Protein AF-A0A9E1FFW3-F1 (afdb_monomer)

Foldseek 3Di:
DCAPPDADPQQRAGWDWDADPVHRQFIKTWGPPQDCPPVRDPHTDMDTPVVVVVVVVVVVVVLVVCCVVPVVVNVVVVVVVVVVVVVVVVVVVVVVVVVVVVVVVD

Mean predicted aligned error: 6.94 Å

Radius of gyration: 21.43 Å; Cα contacts (8 Å, |Δi|>4): 89; chains: 1; bounding box: 44×52×45 Å

Structure (mmCIF, N/CA/C/O backbone):
data_AF-A0A9E1FFW3-F1
#
_entry.id   AF-A0A9E1FFW3-F1
#
loop_
_atom_site.group_PDB
_atom_site.id
_atom_site.type_symbol
_atom_site.label_atom_id
_atom_site.label_alt_id
_atom_site.label_comp_id
_atom_site.label_asym_id
_atom_site.label_entity_id
_atom_site.label_seq_id
_atom_site.pdbx_PDB_ins_code
_atom_site.Cartn_x
_atom_site.Cartn_y
_atom_site.Cartn_z
_atom_site.occupancy
_atom_site.B_iso_or_equiv
_atom_site.auth_seq_id
_atom_site.auth_comp_id
_atom_site.auth_asym_id
_atom_site.auth_atom_id
_atom_site.pdbx_PDB_model_num
ATOM 1 N N . MET A 1 1 ? -4.076 -4.292 -11.738 1.00 77.06 1 MET A N 1
ATOM 2 C CA . MET A 1 1 ? -4.220 -4.606 -10.299 1.00 77.06 1 MET A CA 1
ATOM 3 C C . MET A 1 1 ? -4.002 -3.385 -9.400 1.00 77.06 1 MET A C 1
ATOM 5 O O . MET A 1 1 ? -4.937 -3.015 -8.719 1.00 77.06 1 MET A O 1
ATOM 9 N N . PHE A 1 2 ? -2.838 -2.717 -9.410 1.00 88.38 2 PHE A N 1
ATOM 10 C CA . PHE A 1 2 ? -2.514 -1.664 -8.414 1.00 88.38 2 PHE A CA 1
ATOM 11 C C . PHE A 1 2 ? -2.809 -0.205 -8.825 1.00 88.38 2 PHE A C 1
ATOM 13 O O . PHE A 1 2 ? -2.357 0.730 -8.163 1.00 88.38 2 PHE A O 1
ATOM 20 N N . ALA A 1 3 ? -3.533 0.024 -9.924 1.00 83.06 3 ALA A N 1
ATOM 21 C CA . ALA A 1 3 ? -3.849 1.382 -10.370 1.00 83.06 3 ALA A CA 1
ATOM 22 C C . ALA A 1 3 ? -4.768 2.089 -9.358 1.00 83.06 3 ALA A C 1
ATOM 24 O O . ALA A 1 3 ? -5.724 1.493 -8.877 1.00 83.06 3 ALA A O 1
ATOM 25 N N . GLY A 1 4 ? -4.459 3.347 -9.027 1.00 87.06 4 GLY A N 1
ATOM 26 C CA . GLY A 1 4 ? -5.218 4.150 -8.057 1.00 87.06 4 GLY A CA 1
ATOM 27 C C . GLY A 1 4 ? -4.790 3.994 -6.592 1.00 87.06 4 GLY A C 1
ATOM 28 O O . GLY A 1 4 ? -5.103 4.865 -5.787 1.00 87.06 4 GLY A O 1
ATOM 29 N N . TYR A 1 5 ? -4.014 2.961 -6.249 1.00 92.19 5 TYR A N 1
ATOM 30 C CA . TYR A 1 5 ? -3.565 2.714 -4.869 1.00 92.19 5 TYR A CA 1
ATOM 31 C C . TYR A 1 5 ? -2.160 3.241 -4.557 1.00 92.19 5 TYR A C 1
ATOM 33 O O . TYR A 1 5 ? -1.792 3.368 -3.393 1.00 92.19 5 TYR A O 1
ATOM 41 N N . LEU A 1 6 ? -1.358 3.520 -5.585 1.00 94.25 6 LEU A N 1
ATOM 42 C CA . LEU A 1 6 ? 0.049 3.879 -5.427 1.00 94.25 6 LEU A CA 1
ATOM 43 C C . LEU A 1 6 ? 0.253 5.393 -5.510 1.00 94.25 6 LEU A C 1
ATOM 45 O O . LEU A 1 6 ? -0.142 6.031 -6.492 1.00 94.25 6 LEU A O 1
ATOM 49 N N . TYR A 1 7 ? 0.949 5.931 -4.511 1.00 93.56 7 TYR A N 1
ATOM 50 C CA . TYR A 1 7 ? 1.277 7.348 -4.374 1.00 93.56 7 TYR A CA 1
ATOM 51 C C . TYR A 1 7 ? 2.784 7.537 -4.224 1.00 93.56 7 TYR A C 1
ATOM 53 O O . TYR A 1 7 ? 3.489 6.683 -3.688 1.00 93.56 7 TYR A O 1
ATOM 61 N N . CYS A 1 8 ? 3.288 8.654 -4.736 1.00 92.25 8 CYS A N 1
ATOM 62 C CA . CYS A 1 8 ? 4.683 9.029 -4.587 1.00 92.25 8 CYS A CA 1
ATOM 63 C C . CYS A 1 8 ? 4.917 9.534 -3.162 1.00 92.25 8 CYS A C 1
ATOM 65 O O . CYS A 1 8 ? 4.226 10.453 -2.731 1.00 92.25 8 CYS A O 1
ATOM 67 N N . SER A 1 9 ? 5.914 8.981 -2.468 1.00 91.81 9 SER A N 1
ATOM 68 C CA . SER A 1 9 ? 6.317 9.420 -1.124 1.00 91.81 9 SER A CA 1
ATOM 69 C C . SER A 1 9 ? 6.700 10.896 -1.067 1.00 91.81 9 SER A C 1
ATOM 71 O O . SER A 1 9 ? 6.450 11.554 -0.066 1.00 91.81 9 SER A O 1
ATOM 73 N N . ASP A 1 10 ? 7.286 11.408 -2.149 1.00 90.12 10 ASP A N 1
ATOM 74 C CA . ASP A 1 10 ? 7.928 12.721 -2.139 1.00 90.12 10 ASP A CA 1
ATOM 75 C C . ASP A 1 10 ? 6.948 13.848 -2.480 1.00 90.12 10 ASP A C 1
ATOM 77 O O . ASP A 1 10 ? 6.980 14.904 -1.861 1.00 90.12 10 ASP A O 1
ATOM 81 N N . CYS A 1 11 ? 6.062 13.639 -3.462 1.00 89.88 11 CYS A N 1
ATOM 82 C CA . CYS A 1 11 ? 5.131 14.680 -3.922 1.00 89.88 11 CYS A CA 1
ATOM 83 C C . CYS A 1 11 ? 3.648 14.351 -3.720 1.00 89.88 11 CYS A C 1
ATOM 85 O O . CYS A 1 11 ? 2.797 15.124 -4.155 1.00 89.88 11 CYS A O 1
ATOM 87 N N . GLY A 1 12 ? 3.314 13.183 -3.164 1.00 90.50 12 GLY A N 1
ATOM 88 C CA . GLY A 1 12 ? 1.929 12.755 -2.938 1.00 90.50 12 GLY A CA 1
ATOM 89 C C . GLY A 1 12 ? 1.114 12.471 -4.206 1.00 90.50 12 GLY A C 1
ATOM 90 O O . GLY A 1 12 ? -0.035 12.053 -4.114 1.00 90.50 12 GLY A O 1
ATOM 91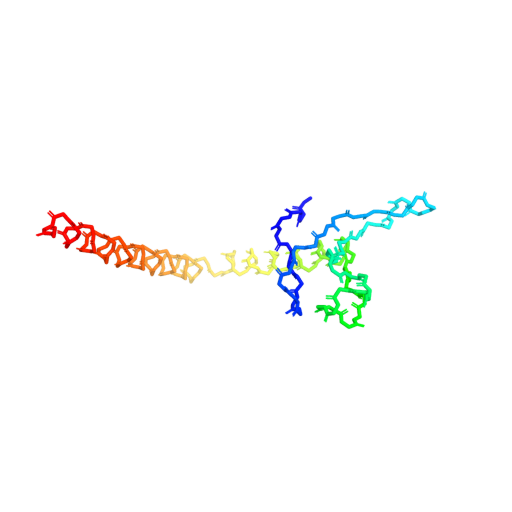 N N . ALA A 1 13 ? 1.672 12.665 -5.405 1.00 90.12 13 ALA A N 1
ATOM 92 C CA . ALA A 1 13 ? 0.961 12.406 -6.652 1.00 90.12 13 ALA A CA 1
ATOM 93 C C . ALA A 1 13 ? 0.789 10.902 -6.912 1.00 90.12 13 ALA A C 1
ATOM 95 O O . ALA A 1 13 ? 1.657 10.092 -6.576 1.00 90.12 13 ALA A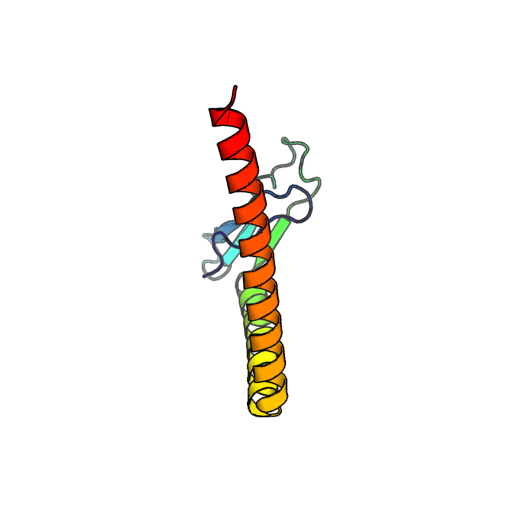 O 1
ATOM 96 N N . HIS A 1 14 ? -0.292 10.538 -7.602 1.00 91.69 14 HIS A N 1
ATOM 97 C CA . HIS A 1 14 ? -0.513 9.168 -8.058 1.00 91.69 14 HIS A CA 1
ATOM 98 C C . HIS A 1 14 ? 0.592 8.679 -9.004 1.00 91.69 14 HIS A C 1
ATOM 100 O O . HIS A 1 14 ? 1.141 9.431 -9.825 1.00 91.69 14 HIS A O 1
ATOM 106 N N . LEU A 1 15 ? 0.870 7.379 -8.927 1.00 93.06 15 LEU A N 1
ATOM 107 C CA . LEU A 1 15 ? 1.672 6.681 -9.920 1.00 93.06 15 LEU A CA 1
ATOM 108 C C . LEU A 1 15 ? 0.774 6.135 -11.036 1.00 93.06 15 LEU A C 1
ATOM 110 O O . LEU A 1 15 ? -0.261 5.522 -10.788 1.00 93.06 15 LEU A O 1
ATOM 114 N N . ASN A 1 16 ? 1.228 6.300 -12.276 1.00 92.12 16 ASN A N 1
ATOM 115 C CA . ASN A 1 16 ? 0.552 5.804 -13.469 1.00 92.12 16 ASN A CA 1
ATOM 116 C C . ASN A 1 16 ? 1.220 4.527 -13.975 1.00 92.12 16 ASN A C 1
ATOM 118 O O . ASN A 1 16 ? 2.450 4.440 -13.995 1.00 92.12 16 ASN A O 1
ATOM 122 N N . TYR A 1 17 ? 0.408 3.571 -14.419 1.00 93.62 17 TYR A N 1
ATOM 123 C CA . TYR A 1 17 ? 0.876 2.342 -15.051 1.00 93.62 17 TYR A CA 1
ATOM 124 C C . TYR A 1 17 ? 1.508 2.628 -16.417 1.00 93.62 17 TYR A C 1
ATOM 126 O O . TYR A 1 17 ? 1.008 3.454 -17.186 1.00 93.62 17 TYR A O 1
ATOM 134 N N . LYS A 1 18 ? 2.617 1.950 -16.706 1.00 91.75 18 LYS A N 1
ATOM 135 C CA . LYS A 1 18 ? 3.361 2.011 -17.961 1.00 91.75 18 LYS A CA 1
ATOM 136 C C . LYS A 1 18 ? 3.950 0.640 -18.282 1.00 91.75 18 LYS A C 1
ATOM 138 O O . LYS A 1 18 ? 4.175 -0.179 -17.392 1.00 91.75 18 LYS A O 1
ATOM 143 N N . TYR A 1 19 ? 4.231 0.435 -19.557 1.00 92.88 19 TYR A N 1
ATOM 144 C CA . TYR A 1 19 ? 5.025 -0.673 -20.067 1.00 92.88 19 TYR A CA 1
ATOM 145 C C . TYR A 1 19 ? 5.993 -0.132 -21.120 1.00 92.88 19 TYR A C 1
ATOM 147 O O . TYR A 1 19 ? 5.812 0.995 -21.599 1.00 92.88 19 TYR A O 1
ATOM 155 N N . THR A 1 20 ? 7.035 -0.890 -21.442 1.00 90.31 20 THR A N 1
ATOM 156 C CA . THR A 1 20 ? 7.981 -0.511 -22.497 1.00 90.31 20 THR A CA 1
ATOM 157 C C . THR A 1 20 ? 7.656 -1.282 -23.776 1.00 90.31 20 THR A C 1
ATOM 159 O O . THR A 1 20 ? 7.331 -2.462 -23.723 1.00 90.31 20 THR A O 1
ATOM 162 N N . HIS A 1 21 ? 7.666 -0.614 -24.932 1.00 88.75 21 HIS A N 1
ATOM 163 C CA . HIS A 1 21 ? 7.251 -1.234 -26.200 1.00 88.75 21 HIS A CA 1
ATOM 164 C C . HIS A 1 21 ? 8.234 -2.299 -26.709 1.00 88.75 21 HIS A C 1
ATOM 166 O O . HIS A 1 21 ? 7.818 -3.258 -27.347 1.00 88.75 21 HIS A O 1
ATOM 172 N N . ASP A 1 22 ? 9.523 -2.117 -26.431 1.00 91.94 22 ASP A N 1
ATOM 173 C CA . ASP A 1 22 ? 10.631 -3.018 -26.768 1.00 91.94 22 ASP A CA 1
ATOM 174 C C . ASP A 1 22 ? 10.722 -4.235 -25.834 1.00 91.94 22 ASP A C 1
ATOM 176 O O . ASP A 1 22 ? 11.191 -5.293 -26.240 1.00 91.94 22 ASP A O 1
ATOM 180 N N . ASN A 1 23 ? 10.242 -4.097 -24.598 1.00 90.81 23 ASN A N 1
ATOM 181 C CA . ASN A 1 23 ? 10.107 -5.180 -23.634 1.00 90.81 23 ASN A CA 1
ATOM 182 C C . ASN A 1 23 ? 8.708 -5.142 -22.995 1.00 90.81 23 ASN A C 1
ATOM 184 O O . ASN A 1 23 ? 8.545 -4.543 -21.923 1.00 90.81 23 ASN A O 1
ATOM 188 N N . PRO A 1 24 ? 7.704 -5.766 -23.641 1.00 86.62 24 PRO A N 1
ATOM 189 C CA . PRO A 1 24 ? 6.323 -5.758 -23.171 1.00 86.62 24 PRO A CA 1
ATOM 190 C C . PRO A 1 24 ? 6.147 -6.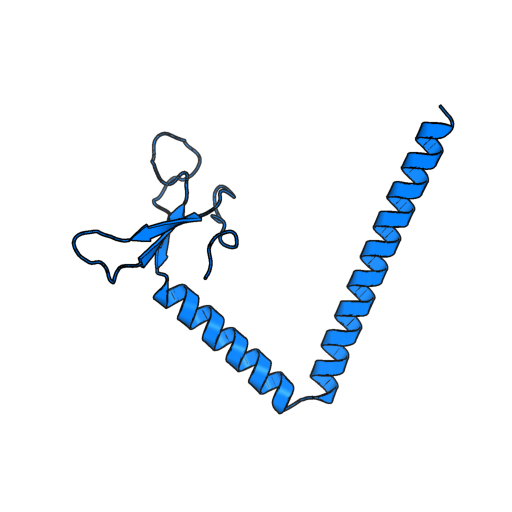303 -21.752 1.00 86.62 24 PRO A C 1
ATOM 192 O O . PRO A 1 24 ? 5.280 -5.806 -21.042 1.00 86.62 24 PRO A O 1
ATOM 195 N N . ASP A 1 25 ? 7.003 -7.231 -21.309 1.00 89.31 25 ASP A N 1
ATOM 196 C CA . ASP A 1 25 ? 6.960 -7.811 -19.959 1.00 89.31 25 ASP A CA 1
ATOM 197 C C . ASP A 1 25 ? 7.426 -6.826 -18.872 1.00 89.31 25 ASP A C 1
ATOM 199 O O . ASP A 1 25 ? 7.189 -7.015 -17.671 1.00 89.31 25 ASP A O 1
ATOM 203 N N . ASN A 1 26 ? 8.090 -5.734 -19.264 1.00 93.00 26 ASN A N 1
ATOM 204 C CA . ASN A 1 26 ? 8.509 -4.695 -18.338 1.00 93.00 26 ASN A CA 1
ATOM 205 C C . ASN A 1 26 ? 7.348 -3.756 -17.998 1.00 93.00 26 ASN A C 1
ATOM 207 O O . ASN A 1 26 ? 7.206 -2.660 -18.546 1.00 93.00 26 ASN A O 1
ATOM 211 N N . HIS A 1 27 ? 6.541 -4.178 -17.031 1.00 94.81 27 HIS A N 1
ATOM 212 C CA . HIS A 1 27 ? 5.451 -3.388 -16.478 1.00 94.81 27 HIS A CA 1
ATOM 213 C C . HIS A 1 27 ? 5.870 -2.655 -15.201 1.00 94.81 27 HIS A C 1
ATOM 215 O O . HIS A 1 27 ? 6.417 -3.249 -14.266 1.00 94.81 27 HIS A O 1
ATOM 221 N N . TYR A 1 28 ? 5.555 -1.364 -15.110 1.00 94.75 28 TYR A N 1
ATOM 222 C CA . TYR A 1 28 ? 5.914 -0.541 -13.957 1.00 94.75 28 TYR A CA 1
ATOM 223 C C . TYR A 1 28 ? 4.934 0.610 -13.716 1.00 94.75 28 TYR A C 1
ATOM 225 O O . TYR A 1 28 ? 4.258 1.110 -14.612 1.00 94.75 28 TYR A O 1
ATOM 233 N N . PHE A 1 29 ? 4.876 1.062 -12.472 1.00 95.19 29 PHE A N 1
ATOM 234 C CA . PHE A 1 29 ? 4.173 2.262 -12.049 1.00 95.19 29 PHE A CA 1
ATOM 235 C C . PHE A 1 29 ? 5.158 3.409 -11.913 1.00 95.19 29 PHE A C 1
ATOM 237 O O . PHE A 1 29 ? 6.275 3.220 -11.442 1.00 95.19 29 PHE A O 1
ATOM 244 N N . SER A 1 30 ? 4.769 4.612 -12.322 1.00 92.81 30 SER A N 1
ATOM 245 C CA . SER A 1 30 ? 5.684 5.746 -12.334 1.00 92.81 30 SER A CA 1
ATOM 246 C C . SER A 1 30 ? 5.002 7.053 -11.969 1.00 92.81 30 SER A C 1
ATOM 248 O O . SER A 1 30 ? 3.895 7.331 -12.432 1.00 92.81 30 SER A O 1
ATOM 250 N N . CYS A 1 31 ? 5.676 7.854 -11.142 1.00 92.19 31 CYS A N 1
ATOM 251 C CA . CYS A 1 31 ? 5.127 9.097 -10.613 1.00 92.19 31 CYS A CA 1
ATOM 252 C C . CYS A 1 31 ? 4.750 10.057 -11.748 1.00 92.19 31 CYS A C 1
ATOM 254 O O . CYS A 1 31 ? 5.514 10.248 -12.699 1.00 92.19 31 CYS A O 1
ATOM 256 N N . ARG A 1 32 ? 3.580 10.697 -11.646 1.00 85.38 32 ARG A N 1
ATOM 257 C CA . ARG A 1 32 ? 3.140 11.706 -12.622 1.00 85.38 32 ARG A CA 1
ATOM 258 C C . ARG A 1 32 ? 4.139 12.860 -12.764 1.00 85.38 32 ARG A C 1
ATOM 260 O O . ARG A 1 32 ? 4.388 13.307 -13.880 1.00 85.38 32 ARG A O 1
ATOM 267 N N . ASN A 1 33 ? 4.754 13.277 -11.659 1.00 83.25 33 ASN A N 1
ATOM 268 C CA . ASN A 1 33 ? 5.689 14.404 -11.595 1.00 83.25 33 ASN A CA 1
ATOM 269 C C . ASN A 1 33 ? 7.155 14.002 -11.818 1.00 83.25 33 ASN A C 1
ATOM 271 O O . ASN A 1 33 ? 8.057 14.775 -11.525 1.00 83.25 33 ASN A O 1
ATOM 275 N N . LYS A 1 34 ? 7.418 12.811 -12.371 1.00 69.94 34 LYS A N 1
ATOM 276 C CA . LYS A 1 34 ? 8.778 12.298 -12.619 1.00 69.94 34 LYS A CA 1
ATOM 277 C C . LYS A 1 34 ? 9.623 13.097 -13.622 1.00 69.94 34 LYS A C 1
ATOM 279 O O . LYS A 1 34 ? 10.754 12.709 -13.892 1.00 69.94 34 LYS A O 1
ATOM 284 N N . ARG A 1 35 ? 9.059 14.124 -14.267 1.00 63.34 35 ARG A N 1
ATOM 285 C CA . ARG A 1 35 ? 9.789 14.987 -15.202 1.00 63.34 35 ARG A CA 1
ATOM 286 C C . ARG A 1 35 ? 10.348 16.172 -14.416 1.00 63.34 35 ARG A C 1
ATOM 288 O O . ARG A 1 35 ? 9.593 16.895 -13.775 1.00 63.34 35 ARG A O 1
ATOM 295 N N . ALA A 1 36 ? 11.664 16.347 -14.497 1.00 55.94 36 ALA A N 1
ATOM 296 C CA . ALA A 1 36 ? 12.473 17.276 -13.706 1.00 55.94 36 ALA A CA 1
ATOM 297 C C . ALA A 1 36 ? 12.075 18.768 -13.796 1.00 55.94 36 ALA A C 1
ATOM 299 O O . ALA A 1 36 ? 12.562 19.565 -13.004 1.00 55.94 36 ALA A O 1
ATOM 300 N N . ASN A 1 37 ? 11.158 19.161 -14.687 1.00 56.12 37 ASN A N 1
ATOM 301 C CA . ASN A 1 37 ? 10.770 20.565 -14.877 1.00 56.12 37 ASN A CA 1
ATOM 302 C C . ASN A 1 37 ? 9.623 21.046 -13.973 1.00 56.12 37 ASN A C 1
ATOM 304 O O . ASN A 1 37 ? 9.230 22.204 -14.066 1.00 56.12 37 ASN A O 1
ATOM 308 N N . ASN A 1 38 ? 9.085 20.189 -13.102 1.00 59.41 38 ASN A N 1
ATOM 309 C CA . ASN A 1 38 ? 7.932 20.528 -12.260 1.00 59.41 38 ASN A CA 1
ATOM 310 C C . ASN A 1 38 ? 8.330 20.875 -10.811 1.00 59.41 38 ASN A C 1
ATOM 312 O O . ASN A 1 38 ? 7.457 21.178 -10.006 1.00 59.41 38 ASN A O 1
ATOM 316 N N . GLY A 1 39 ? 9.611 20.743 -10.440 1.00 64.88 39 GLY A N 1
ATOM 317 C CA . GLY A 1 39 ? 10.144 21.054 -9.102 1.00 64.88 39 GLY A CA 1
ATOM 318 C C . GLY A 1 39 ? 9.721 20.125 -7.949 1.00 64.88 39 GLY A C 1
ATOM 319 O O . GLY A 1 39 ? 10.341 20.161 -6.895 1.00 64.88 39 GLY A O 1
ATOM 320 N N . LEU A 1 40 ? 8.707 19.270 -8.126 1.00 78.81 40 LEU A N 1
ATOM 321 C CA . LEU A 1 40 ? 8.128 18.468 -7.033 1.00 78.81 40 LEU A CA 1
ATOM 322 C C . LEU A 1 40 ? 8.843 17.133 -6.753 1.00 78.81 40 LEU A C 1
ATOM 324 O O . LEU A 1 40 ? 8.761 16.616 -5.644 1.00 78.81 40 LEU A O 1
ATOM 328 N N . CYS A 1 41 ? 9.516 16.538 -7.742 1.00 85.94 41 CYS A N 1
ATOM 329 C CA . CYS A 1 41 ? 10.330 15.331 -7.556 1.00 85.94 41 CYS A CA 1
ATOM 330 C C . CYS A 1 41 ? 11.728 15.562 -8.129 1.00 85.94 41 CYS A C 1
ATOM 332 O O . CYS A 1 41 ? 11.867 15.804 -9.326 1.00 85.94 41 CYS A O 1
ATOM 334 N N . ALA A 1 42 ? 12.758 15.443 -7.287 1.00 81.06 42 ALA A N 1
ATOM 335 C CA . ALA A 1 42 ? 14.152 15.629 -7.696 1.00 81.06 42 ALA A CA 1
ATOM 336 C C . ALA A 1 42 ? 14.708 14.445 -8.511 1.00 81.06 42 ALA A C 1
ATOM 338 O O . ALA A 1 42 ? 15.667 14.600 -9.264 1.00 81.06 42 ALA A O 1
ATOM 339 N N . LYS A 1 43 ? 14.117 13.251 -8.360 1.00 83.88 43 LYS A N 1
ATOM 340 C CA . LYS A 1 43 ? 14.525 12.015 -9.039 1.00 83.88 43 LYS A CA 1
ATOM 341 C C . LYS A 1 43 ? 13.341 11.353 -9.741 1.00 83.88 43 LYS A C 1
ATOM 343 O O . LYS A 1 43 ? 12.173 11.647 -9.488 1.00 83.88 43 LYS A O 1
ATOM 348 N N . THR A 1 44 ? 13.654 10.425 -10.645 1.00 85.69 44 THR A N 1
ATOM 349 C CA . THR A 1 44 ? 12.634 9.591 -11.286 1.00 85.69 44 THR A CA 1
ATOM 350 C C . THR A 1 44 ? 12.131 8.540 -10.303 1.00 85.69 44 THR A C 1
ATOM 352 O O . THR A 1 44 ? 12.887 7.662 -9.898 1.00 85.69 44 THR A O 1
ATOM 355 N N . HIS A 1 45 ? 10.836 8.572 -9.987 1.00 90.31 45 HIS A N 1
ATOM 356 C CA . HIS A 1 45 ? 10.191 7.560 -9.148 1.00 90.31 45 HIS A CA 1
ATOM 357 C C . HIS A 1 45 ? 9.396 6.575 -9.998 1.00 90.31 45 HIS A C 1
ATOM 359 O O . HIS A 1 45 ? 8.478 6.946 -10.746 1.00 90.31 45 HIS A O 1
ATOM 365 N N . HIS A 1 46 ? 9.762 5.305 -9.889 1.00 92.31 46 HIS A N 1
ATOM 366 C CA . HIS A 1 46 ? 9.024 4.203 -10.473 1.00 92.31 46 HIS A CA 1
ATOM 367 C C . HIS A 1 46 ? 9.238 2.928 -9.659 1.00 92.31 46 HIS A C 1
ATOM 369 O O . HIS A 1 46 ? 10.208 2.813 -8.917 1.00 92.31 46 HIS A O 1
ATOM 375 N N . ILE A 1 47 ? 8.317 1.984 -9.808 1.00 93.94 47 ILE A N 1
ATOM 376 C CA . ILE A 1 47 ? 8.372 0.671 -9.174 1.00 93.94 47 ILE A CA 1
ATOM 377 C C . ILE A 1 47 ? 7.770 -0.360 -10.130 1.00 93.94 47 ILE A C 1
ATOM 379 O O . ILE A 1 47 ? 6.749 -0.095 -10.768 1.00 93.94 47 ILE A O 1
ATOM 383 N N . ARG A 1 48 ? 8.416 -1.519 -10.278 1.00 95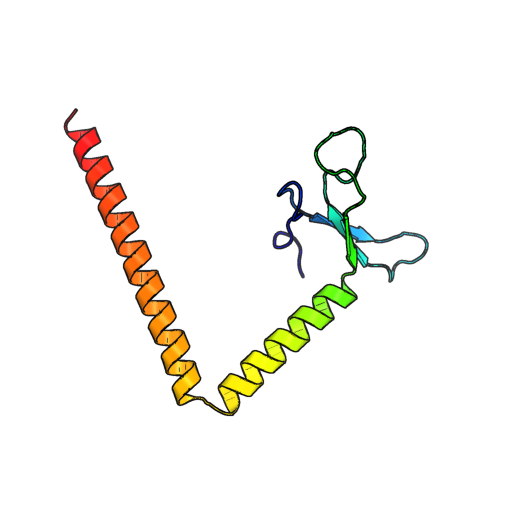.31 48 ARG A N 1
ATOM 384 C CA . ARG A 1 48 ? 7.945 -2.577 -11.181 1.00 95.31 48 ARG A CA 1
ATOM 385 C C . ARG A 1 48 ? 6.752 -3.330 -10.593 1.00 95.31 48 ARG A C 1
ATOM 387 O O . ARG A 1 48 ? 6.594 -3.430 -9.376 1.00 95.31 48 ARG A O 1
ATOM 394 N N . VAL A 1 49 ? 5.894 -3.839 -11.473 1.00 95.69 49 VAL A N 1
ATOM 395 C CA . VAL A 1 49 ? 4.661 -4.539 -11.084 1.00 95.69 49 VAL A CA 1
ATOM 396 C C . VAL A 1 49 ? 4.951 -5.875 -10.413 1.00 95.69 49 VAL A C 1
ATOM 398 O O . VAL A 1 49 ? 4.272 -6.211 -9.446 1.00 95.69 49 VAL A O 1
ATOM 401 N N . ASP A 1 50 ? 5.951 -6.616 -10.879 1.00 95.25 50 ASP A N 1
ATOM 402 C CA . ASP A 1 50 ? 6.362 -7.892 -10.286 1.00 95.25 50 ASP A CA 1
ATOM 403 C C . ASP A 1 50 ? 6.812 -7.720 -8.830 1.00 95.25 50 ASP A C 1
ATOM 405 O O . ASP A 1 50 ? 6.344 -8.446 -7.958 1.00 95.25 50 ASP A O 1
ATOM 409 N N . ILE A 1 51 ? 7.604 -6.684 -8.542 1.00 95.19 51 ILE A N 1
ATOM 410 C CA . ILE A 1 51 ? 8.047 -6.353 -7.182 1.00 95.19 51 ILE A CA 1
ATOM 411 C C . ILE A 1 51 ? 6.860 -6.039 -6.265 1.00 95.19 51 ILE A C 1
ATOM 413 O O . ILE A 1 51 ? 6.789 -6.556 -5.150 1.00 95.19 51 ILE A O 1
ATOM 417 N N . ILE A 1 52 ? 5.902 -5.221 -6.717 1.00 95.62 52 ILE A N 1
ATOM 418 C CA . ILE A 1 52 ? 4.704 -4.911 -5.913 1.00 95.62 52 ILE A CA 1
ATOM 419 C C . ILE A 1 52 ? 3.881 -6.176 -5.681 1.00 95.62 52 ILE A C 1
ATOM 421 O O . ILE A 1 52 ? 3.439 -6.425 -4.561 1.00 95.62 52 ILE A O 1
ATOM 425 N N . THR A 1 53 ? 3.694 -6.981 -6.727 1.00 96.06 53 THR A N 1
ATOM 426 C CA . THR A 1 53 ? 2.930 -8.229 -6.656 1.00 96.06 53 THR A CA 1
ATOM 427 C C . THR A 1 53 ? 3.543 -9.177 -5.637 1.00 96.06 53 THR A C 1
ATOM 429 O O . THR A 1 53 ? 2.831 -9.686 -4.777 1.00 96.06 53 THR A O 1
ATOM 432 N N . ASP A 1 54 ? 4.858 -9.357 -5.673 1.00 96.94 54 ASP A N 1
ATOM 433 C CA . ASP A 1 54 ? 5.601 -10.218 -4.759 1.00 96.94 54 ASP A CA 1
ATOM 434 C C . ASP A 1 54 ? 5.520 -9.724 -3.302 1.00 96.94 54 ASP A C 1
ATOM 436 O O . ASP A 1 54 ? 5.210 -10.491 -2.389 1.00 96.94 54 ASP A O 1
ATOM 440 N N . ILE A 1 55 ? 5.695 -8.419 -3.061 1.00 96.31 55 ILE A N 1
ATOM 441 C CA . ILE A 1 55 ? 5.544 -7.834 -1.718 1.00 96.31 55 ILE A CA 1
ATOM 442 C C . ILE A 1 55 ? 4.125 -8.042 -1.177 1.00 96.31 55 ILE A C 1
ATOM 444 O O . ILE A 1 55 ? 3.967 -8.534 -0.057 1.00 96.31 55 ILE A O 1
ATOM 448 N N . VAL A 1 56 ? 3.103 -7.688 -1.961 1.00 96.19 56 VAL A N 1
ATOM 449 C CA . VAL A 1 56 ? 1.698 -7.802 -1.545 1.00 96.19 56 VAL A CA 1
ATOM 450 C C . VAL A 1 56 ? 1.330 -9.263 -1.308 1.00 96.19 56 VAL A C 1
ATOM 452 O O . VAL A 1 56 ? 0.736 -9.577 -0.280 1.00 96.19 56 VAL A O 1
ATOM 455 N N . THR A 1 57 ? 1.743 -10.164 -2.199 1.00 97.44 57 THR A N 1
ATOM 456 C CA . THR A 1 57 ? 1.483 -11.603 -2.067 1.00 97.44 57 THR A CA 1
ATOM 457 C C . THR A 1 57 ? 2.114 -12.151 -0.796 1.00 97.44 57 THR A C 1
ATOM 459 O O . THR A 1 57 ? 1.420 -12.760 0.009 1.00 97.44 57 THR A O 1
ATOM 462 N N . ARG A 1 58 ? 3.399 -11.870 -0.539 1.00 98.00 58 ARG A N 1
ATOM 463 C CA . ARG A 1 58 ? 4.058 -12.312 0.700 1.00 98.00 58 ARG A CA 1
ATOM 464 C C . ARG A 1 58 ? 3.382 -11.768 1.950 1.00 98.00 58 ARG A C 1
ATOM 466 O O . ARG A 1 58 ? 3.278 -12.486 2.942 1.00 98.00 58 ARG A O 1
ATOM 473 N N . HIS A 1 59 ? 2.952 -10.510 1.928 1.00 97.38 59 HIS A N 1
ATOM 474 C CA . HIS A 1 59 ? 2.271 -9.909 3.069 1.00 97.38 59 HIS A CA 1
ATOM 475 C C . HIS A 1 59 ? 0.916 -10.578 3.327 1.00 97.38 59 HIS A C 1
ATOM 477 O O . HIS A 1 59 ? 0.620 -10.943 4.462 1.00 97.38 59 HIS A O 1
ATOM 483 N N . LEU A 1 60 ? 0.129 -10.811 2.273 1.00 97.12 60 LEU A N 1
ATOM 484 C CA . LEU A 1 60 ? -1.137 -11.537 2.365 1.00 97.12 60 LEU A CA 1
ATOM 485 C C . LEU A 1 60 ? -0.928 -12.966 2.864 1.00 97.12 60 LEU A C 1
ATOM 487 O O . LEU A 1 60 ? -1.615 -13.379 3.791 1.00 97.12 60 LEU A O 1
ATOM 491 N N . SER A 1 61 ? 0.063 -13.692 2.345 1.00 98.00 61 SER A N 1
ATOM 492 C CA . SER A 1 61 ? 0.379 -15.042 2.820 1.00 98.00 61 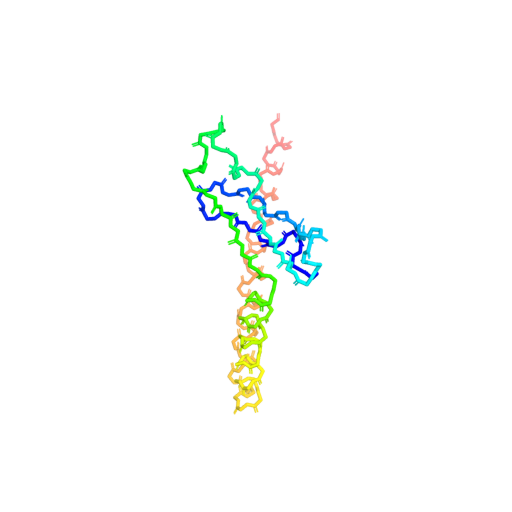SER A CA 1
ATOM 493 C C . SER A 1 61 ? 0.742 -15.067 4.305 1.00 98.00 61 SER A C 1
ATOM 495 O O . SER A 1 61 ? 0.331 -15.980 5.014 1.00 98.00 61 SER A O 1
ATOM 497 N N . LYS A 1 62 ? 1.470 -14.060 4.807 1.00 98.00 62 LYS A N 1
ATOM 498 C CA . LYS A 1 62 ? 1.770 -13.939 6.243 1.00 98.00 62 LYS A CA 1
ATOM 499 C C . LYS A 1 62 ? 0.513 -13.694 7.075 1.00 98.00 62 LYS A C 1
ATOM 501 O O . LYS A 1 62 ? 0.360 -14.338 8.106 1.00 98.00 62 LYS A O 1
ATOM 506 N N . ILE A 1 63 ? -0.379 -12.808 6.623 1.00 97.25 63 ILE A N 1
ATOM 507 C CA . ILE A 1 63 ? -1.662 -12.555 7.300 1.00 97.25 63 ILE A CA 1
ATOM 508 C C . ILE A 1 63 ? -2.507 -13.830 7.334 1.00 97.25 63 ILE A C 1
ATOM 510 O O . ILE A 1 63 ? -3.028 -14.180 8.384 1.00 97.25 63 ILE A O 1
ATOM 514 N N . LEU A 1 64 ? -2.618 -14.537 6.208 1.00 97.81 64 LEU A N 1
ATOM 515 C CA . LEU A 1 64 ? -3.397 -15.771 6.115 1.00 97.81 64 LEU A CA 1
ATOM 516 C C . LEU A 1 64 ? -2.815 -16.879 6.996 1.00 97.81 64 LEU A C 1
ATOM 518 O O . LEU A 1 64 ? -3.561 -17.570 7.676 1.00 97.81 64 LEU A O 1
ATOM 522 N N . CYS A 1 65 ? -1.489 -17.020 7.022 1.00 98.12 65 CYS A N 1
ATOM 523 C CA . CYS A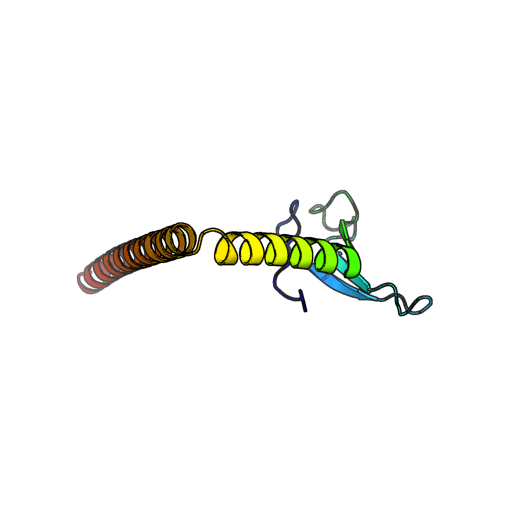 1 65 ? -0.811 -17.964 7.907 1.00 98.12 65 CYS A CA 1
ATOM 524 C C . CYS A 1 65 ? -1.079 -17.636 9.381 1.00 98.12 65 CYS A C 1
ATOM 526 O O . CYS A 1 65 ? -1.418 -18.523 10.157 1.00 98.12 65 CYS A O 1
ATOM 528 N N . PHE A 1 66 ? -0.996 -16.356 9.755 1.00 97.81 66 PHE A N 1
ATOM 529 C CA . PHE A 1 66 ? -1.340 -15.913 11.102 1.00 97.81 66 PHE A CA 1
ATOM 530 C C . PHE A 1 66 ? -2.803 -16.224 11.445 1.00 97.81 66 PHE A C 1
ATOM 532 O O . PHE A 1 66 ? -3.057 -16.826 12.479 1.00 97.81 66 PHE A O 1
ATOM 539 N N . ALA A 1 67 ? -3.744 -15.897 10.557 1.00 97.75 67 ALA A N 1
ATOM 540 C CA . ALA A 1 67 ? -5.163 -16.179 10.761 1.00 97.75 67 ALA A CA 1
ATOM 541 C C . ALA A 1 67 ? -5.458 -17.681 10.906 1.00 97.75 67 ALA A C 1
ATOM 543 O O . ALA A 1 67 ? -6.313 -18.058 11.696 1.00 97.75 67 ALA A O 1
ATOM 544 N N . ALA A 1 68 ? -4.744 -18.534 10.167 1.00 97.44 68 ALA A N 1
ATOM 545 C CA . ALA A 1 68 ? -4.922 -19.983 10.225 1.00 97.44 68 ALA A CA 1
ATOM 546 C C . ALA A 1 68 ? -4.320 -20.622 11.489 1.00 97.44 68 ALA A C 1
ATO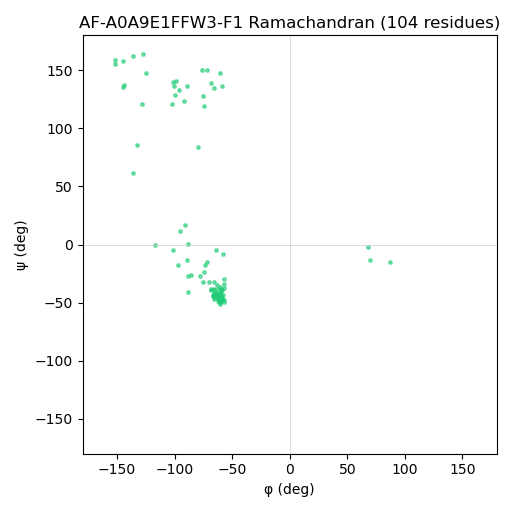M 548 O O . ALA A 1 68 ? -4.826 -21.637 11.956 1.00 97.44 68 ALA A O 1
ATOM 549 N N . LEU A 1 69 ? -3.224 -20.068 12.017 1.00 98.19 69 LEU A N 1
ATOM 550 C CA . LEU A 1 69 ? -2.548 -20.596 13.208 1.00 98.19 69 LEU A CA 1
ATOM 551 C C . LEU A 1 69 ? -3.109 -20.032 14.519 1.00 98.19 69 LEU A C 1
ATOM 553 O O . LEU A 1 69 ? -3.003 -20.690 15.550 1.00 98.19 69 LEU A O 1
ATOM 557 N N . PHE A 1 70 ? -3.672 -18.825 14.477 1.00 97.94 70 PHE A N 1
ATOM 558 C CA . PHE A 1 70 ? -4.100 -18.044 15.639 1.00 97.94 70 PHE A CA 1
ATOM 559 C C . PHE A 1 70 ? -5.479 -17.431 15.373 1.00 97.94 70 PHE A C 1
ATOM 561 O O . PHE A 1 70 ? -5.631 -16.210 15.281 1.00 97.94 70 PHE A O 1
ATOM 568 N N . GLU A 1 71 ? -6.478 -18.289 15.151 1.00 97.31 71 GLU A N 1
ATOM 569 C CA . GLU A 1 71 ? -7.821 -17.865 14.737 1.00 97.31 71 GLU A CA 1
ATOM 570 C C . GLU A 1 71 ? -8.470 -16.934 15.770 1.00 97.31 71 GLU A C 1
ATOM 572 O O . GLU A 1 71 ? -8.919 -15.844 15.413 1.00 97.31 71 GLU A O 1
ATOM 577 N N . ASP A 1 72 ? -8.452 -17.311 17.051 1.00 97.75 72 ASP A N 1
ATOM 578 C CA . ASP A 1 72 ? -9.066 -16.531 18.130 1.00 97.75 72 ASP A CA 1
ATOM 579 C C . ASP A 1 72 ? -8.417 -15.146 18.272 1.00 97.75 72 ASP A C 1
ATOM 581 O O . ASP A 1 72 ? -9.106 -14.123 18.373 1.00 97.75 72 ASP A O 1
ATOM 585 N N . GLU A 1 73 ? -7.082 -15.077 18.234 1.00 97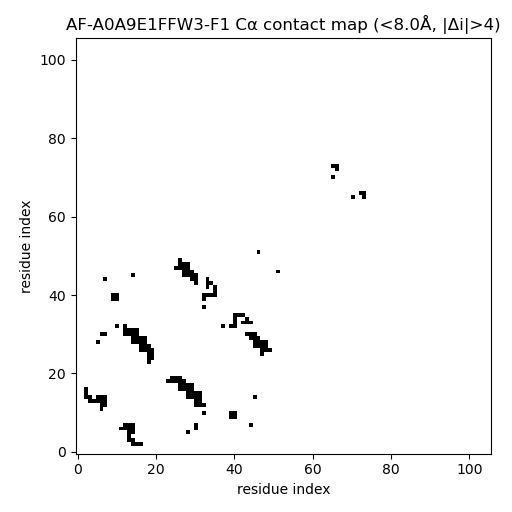.50 73 GLU A N 1
ATOM 586 C CA . GLU A 1 73 ? -6.352 -13.813 18.271 1.00 97.50 73 GLU A CA 1
ATOM 587 C C . GLU A 1 73 ? -6.637 -12.962 17.035 1.00 97.50 73 GLU A C 1
ATOM 589 O O . GLU A 1 73 ? -6.833 -11.748 17.152 1.00 97.50 73 GLU A O 1
ATOM 594 N N . PHE A 1 74 ? -6.681 -13.577 15.853 1.00 97.25 74 PHE A N 1
ATOM 595 C CA . PHE A 1 74 ? -6.994 -12.880 14.615 1.00 97.25 74 PHE A CA 1
ATOM 596 C C . PHE A 1 74 ? -8.405 -12.288 14.648 1.00 97.25 74 PHE A C 1
ATOM 598 O O . PHE A 1 74 ? -8.567 -11.096 14.372 1.00 97.25 74 PHE A O 1
ATOM 605 N N . VAL A 1 75 ? -9.412 -13.072 15.046 1.00 97.25 75 VAL A N 1
ATOM 606 C CA . VAL A 1 75 ? -10.798 -12.606 15.205 1.00 97.25 75 VAL A CA 1
ATOM 607 C C . VAL A 1 75 ? -10.852 -11.444 16.185 1.00 97.25 75 VAL A C 1
ATOM 609 O O . VAL A 1 75 ? -11.431 -10.405 15.863 1.00 97.25 75 VAL A O 1
ATOM 612 N N . LYS A 1 76 ? -10.196 -11.566 17.343 1.00 97.25 76 LYS A N 1
ATOM 613 C CA . LYS A 1 76 ? -10.145 -10.489 18.335 1.00 97.25 76 LYS A CA 1
ATOM 614 C C . LYS A 1 76 ? -9.561 -9.200 17.752 1.00 97.25 76 LYS A C 1
ATOM 616 O O . LYS A 1 76 ? -10.181 -8.148 17.877 1.00 97.25 76 LYS A O 1
ATOM 621 N N . ILE A 1 77 ? -8.416 -9.276 17.070 1.00 96.69 77 ILE A N 1
ATOM 622 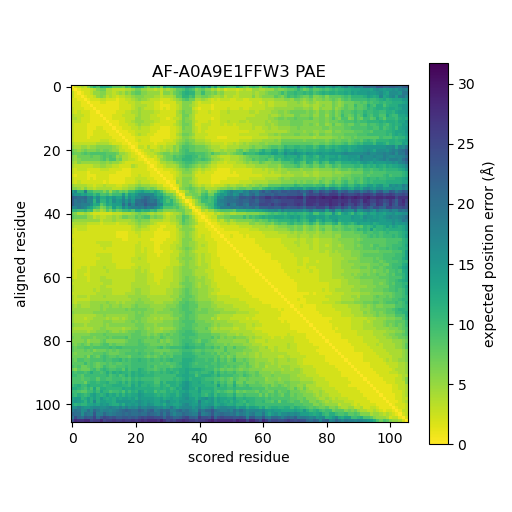C CA . ILE A 1 77 ? -7.771 -8.111 16.439 1.00 96.69 77 ILE A CA 1
ATOM 623 C C . ILE A 1 77 ? -8.706 -7.457 15.413 1.00 96.69 77 ILE A C 1
ATOM 625 O O . ILE A 1 77 ? -8.862 -6.235 15.407 1.00 96.69 77 ILE A O 1
ATOM 629 N N . VAL A 1 78 ? -9.339 -8.258 14.552 1.00 96.19 78 VAL A N 1
ATOM 630 C CA . VAL A 1 78 ? -10.233 -7.760 13.496 1.00 96.19 78 VAL A CA 1
ATOM 631 C C . VAL A 1 78 ? -11.476 -7.095 14.090 1.00 96.19 78 VAL A C 1
ATOM 633 O O . VAL A 1 78 ? -11.880 -6.023 13.632 1.00 96.19 78 VAL A O 1
ATOM 636 N N . VAL A 1 79 ? -12.069 -7.699 15.120 1.00 96.50 79 VAL A N 1
ATOM 637 C CA . VAL A 1 79 ? -13.248 -7.170 15.815 1.00 96.50 79 VAL A CA 1
ATOM 638 C C . VAL A 1 79 ? -12.914 -5.871 16.546 1.00 96.50 79 VAL A C 1
ATOM 640 O O . VAL A 1 79 ? -13.632 -4.881 16.383 1.00 96.50 79 VAL A O 1
ATOM 643 N N . ASP A 1 80 ? -11.807 -5.830 17.286 1.00 97.06 80 ASP A N 1
ATOM 644 C CA . ASP A 1 80 ? -11.362 -4.633 18.004 1.00 97.06 80 ASP A CA 1
ATOM 645 C C . ASP A 1 80 ? -11.122 -3.461 17.038 1.00 97.06 80 ASP A C 1
ATOM 647 O O . ASP A 1 80 ? -11.557 -2.332 17.287 1.00 97.06 80 ASP A O 1
ATOM 651 N N . GLU A 1 81 ? -10.477 -3.720 15.899 1.00 95.69 81 GLU A N 1
ATOM 652 C CA . GLU A 1 81 ? -10.240 -2.711 14.864 1.00 95.69 81 GLU A CA 1
ATOM 653 C C . GLU A 1 81 ? -11.552 -2.231 14.217 1.00 95.69 81 GLU A C 1
ATOM 655 O O . GLU A 1 81 ? -11.740 -1.035 13.963 1.00 95.69 81 GLU A O 1
ATOM 660 N N . HIS A 1 82 ? -12.505 -3.141 14.002 1.00 95.62 82 HIS A N 1
ATOM 661 C CA . HIS A 1 82 ? -13.835 -2.806 13.500 1.00 95.62 82 HIS A CA 1
ATOM 662 C C . HIS A 1 82 ? -14.607 -1.900 14.473 1.00 95.62 82 HIS A C 1
ATOM 664 O O . HIS A 1 82 ? -15.146 -0.869 14.055 1.00 95.62 82 HIS A O 1
ATOM 670 N N . TYR A 1 83 ? -14.601 -2.212 15.773 1.00 96.62 83 TYR A N 1
ATOM 671 C CA . TYR A 1 83 ? -15.222 -1.366 16.797 1.00 96.62 83 TYR A CA 1
ATOM 672 C C . TYR A 1 83 ? -14.590 0.027 16.855 1.00 96.62 83 TYR A C 1
ATOM 674 O O . TYR A 1 83 ? -15.319 1.024 16.863 1.00 96.62 83 TYR A O 1
ATOM 682 N N . LYS A 1 84 ? -13.254 0.130 16.812 1.00 96.75 84 LYS A N 1
ATOM 683 C CA . LYS A 1 84 ? -12.555 1.428 16.762 1.00 96.75 84 LYS A CA 1
ATOM 684 C C . LYS A 1 84 ? -12.982 2.260 15.554 1.00 96.75 84 LYS A C 1
ATOM 686 O O . LYS A 1 84 ? -13.251 3.454 15.692 1.00 96.75 84 LYS A O 1
ATOM 691 N N . ARG A 1 85 ? -13.094 1.646 14.369 1.00 96.38 85 ARG A N 1
ATOM 692 C CA . ARG A 1 85 ? -13.560 2.336 13.153 1.00 96.38 85 ARG A CA 1
ATOM 693 C C . ARG A 1 85 ? -14.990 2.852 13.290 1.00 96.38 85 ARG A C 1
ATOM 695 O O . ARG A 1 85 ? -15.248 3.992 12.904 1.00 96.38 85 ARG A O 1
ATOM 702 N N . ILE A 1 86 ? -15.898 2.053 13.854 1.00 96.50 86 ILE A N 1
ATOM 703 C CA . ILE A 1 86 ? -17.282 2.478 14.109 1.00 96.50 86 ILE A CA 1
ATOM 704 C C . ILE A 1 86 ? -17.309 3.677 15.058 1.00 96.50 86 ILE A C 1
ATOM 706 O O . ILE A 1 86 ? -17.958 4.675 14.752 1.00 96.50 86 ILE A O 1
ATOM 710 N N . GLN A 1 87 ? -16.574 3.619 16.169 1.00 96.50 87 GLN A N 1
ATOM 711 C CA . GLN A 1 87 ? -16.518 4.712 17.144 1.00 96.50 87 GLN A CA 1
ATOM 712 C C . GLN A 1 87 ? -15.976 6.006 16.524 1.00 96.50 87 GLN A C 1
ATOM 714 O O . GLN A 1 87 ? -16.536 7.084 16.734 1.00 96.50 87 GLN A O 1
ATOM 719 N N . LEU A 1 88 ? -14.920 5.910 15.709 1.00 97.06 88 LEU A N 1
ATOM 720 C CA . LEU A 1 88 ? -14.374 7.057 14.980 1.00 97.06 88 LEU A CA 1
ATOM 721 C C . LEU A 1 88 ? -15.393 7.650 14.003 1.00 97.06 88 LEU A C 1
ATOM 723 O O . LEU A 1 88 ? -15.518 8.873 13.921 1.00 97.06 88 LEU A O 1
ATOM 727 N N . GLN A 1 89 ? -16.137 6.810 13.281 1.00 96.69 89 GLN A N 1
ATOM 728 C CA . GLN A 1 89 ? -17.169 7.274 12.356 1.00 96.69 89 GLN A CA 1
ATOM 729 C C . GLN A 1 89 ? -18.337 7.934 13.095 1.00 96.69 89 GLN A C 1
ATOM 731 O O . GLN A 1 89 ? -18.790 9.000 12.687 1.00 96.69 89 GLN A O 1
ATOM 736 N N . GLN A 1 90 ? -18.797 7.345 14.201 1.00 96.75 90 GLN A N 1
ATOM 737 C CA . GLN A 1 90 ? -19.854 7.919 15.035 1.00 96.75 90 GLN A CA 1
ATOM 738 C C . GLN A 1 90 ? -19.450 9.292 15.570 1.00 96.75 90 GLN A C 1
ATOM 740 O O . GLN A 1 90 ? -20.223 10.237 15.448 1.00 96.75 90 GLN A O 1
ATOM 745 N N . ARG A 1 91 ? -18.218 9.434 16.075 1.00 96.81 91 ARG A N 1
ATOM 746 C CA . ARG A 1 91 ? -17.695 10.728 16.532 1.00 96.81 91 ARG A CA 1
ATOM 747 C C . ARG A 1 91 ? -17.665 11.760 15.401 1.00 96.81 91 ARG A C 1
ATOM 749 O O . ARG A 1 91 ? -18.102 12.887 15.607 1.00 96.81 91 ARG A O 1
ATOM 756 N N . LYS A 1 92 ? -17.195 11.389 14.203 1.00 97.06 92 LYS A N 1
ATOM 757 C CA . LYS A 1 92 ? -17.212 12.284 13.029 1.00 97.06 92 LYS A CA 1
ATOM 758 C C . LYS A 1 92 ? -18.630 12.716 12.658 1.00 97.06 92 LYS A C 1
ATOM 760 O O . LYS A 1 92 ? -18.855 13.895 12.411 1.00 97.06 92 LYS A O 1
ATOM 765 N N . ASN A 1 93 ? -19.578 11.782 12.658 1.00 96.81 93 ASN A N 1
ATOM 766 C CA . ASN A 1 93 ? -20.976 12.070 12.350 1.00 96.81 93 ASN A CA 1
ATOM 767 C C . ASN A 1 93 ? -21.616 12.984 13.407 1.00 96.81 93 ASN A C 1
ATOM 769 O O . ASN A 1 93 ? -22.371 13.877 13.046 1.00 96.81 93 ASN A O 1
ATOM 773 N N . GLN A 1 94 ? -21.299 12.794 14.693 1.00 96.94 94 GLN A N 1
ATOM 774 C CA . GLN A 1 94 ? -21.772 13.661 15.780 1.00 96.94 94 GLN A CA 1
ATOM 775 C C . GLN A 1 94 ? -21.248 15.092 15.638 1.00 96.94 94 GLN A C 1
ATOM 777 O O . GLN A 1 94 ? -22.024 16.033 15.777 1.00 96.94 94 GLN A O 1
ATOM 782 N N . ILE A 1 95 ? -19.958 15.255 15.320 1.00 97.12 95 ILE A N 1
ATOM 783 C CA . ILE A 1 95 ? -19.358 16.573 15.065 1.00 97.12 95 ILE A CA 1
ATOM 784 C C . ILE A 1 95 ? -20.042 17.238 13.865 1.00 97.12 95 ILE A C 1
ATOM 786 O O . ILE A 1 95 ? -20.518 18.362 13.981 1.00 97.12 95 ILE A O 1
ATOM 790 N N . ALA A 1 96 ? -20.174 16.523 12.745 1.00 96.19 96 ALA A N 1
ATOM 791 C CA . ALA A 1 96 ? -20.813 17.053 11.542 1.00 96.19 96 ALA A CA 1
ATOM 792 C C . ALA A 1 96 ? -22.291 17.426 11.765 1.00 96.19 96 ALA A C 1
ATOM 794 O O . ALA A 1 96 ? -22.753 18.438 11.243 1.00 96.19 96 ALA A O 1
ATOM 795 N N . LEU A 1 97 ? -23.028 16.631 12.550 1.00 95.81 97 LEU A N 1
ATOM 796 C CA . LEU A 1 97 ? -24.411 16.933 12.923 1.00 95.81 97 LEU A CA 1
ATOM 797 C C . LEU A 1 97 ? -24.488 18.200 13.777 1.00 95.81 97 LEU A C 1
ATOM 799 O O . LEU A 1 97 ? -25.340 19.047 13.529 1.00 95.81 97 LEU A O 1
ATOM 803 N N . HIS A 1 98 ? -23.603 18.339 14.765 1.00 95.69 98 HIS A N 1
ATOM 804 C CA . HIS A 1 98 ? -23.564 19.524 15.614 1.00 95.69 98 HIS A CA 1
ATOM 805 C C . HIS A 1 98 ? -23.266 20.788 14.798 1.00 95.69 98 HIS A C 1
ATOM 807 O O . HIS A 1 98 ? -24.019 21.751 14.890 1.00 95.69 98 HIS A O 1
ATOM 813 N N . GLU A 1 99 ? -22.257 20.745 13.923 1.00 96.38 99 GLU A N 1
ATOM 814 C CA . GLU A 1 99 ? -21.935 21.852 13.016 1.00 96.38 99 GLU A CA 1
ATOM 815 C C . GLU A 1 99 ? -23.105 22.214 12.086 1.00 96.38 99 GLU A C 1
ATOM 817 O O . GLU A 1 99 ? -23.331 23.389 11.809 1.00 96.38 99 GLU A O 1
ATOM 822 N N . ALA A 1 100 ? -23.851 21.225 11.583 1.00 95.25 100 ALA A N 1
ATOM 823 C CA . ALA A 1 100 ? -25.017 21.474 10.735 1.00 95.25 100 ALA A CA 1
ATOM 824 C C . ALA A 1 100 ? -26.151 22.164 11.510 1.00 95.25 100 ALA A C 1
ATOM 826 O O . ALA A 1 100 ? -26.696 23.155 11.032 1.00 95.25 100 ALA A O 1
ATOM 827 N N . LEU A 1 101 ? -26.446 21.696 12.728 1.00 95.94 101 LEU A N 1
ATOM 828 C CA . LEU A 1 101 ? -27.451 22.304 13.606 1.00 95.94 101 LEU A CA 1
ATOM 829 C C . LEU A 1 101 ? -27.079 23.735 14.016 1.00 95.94 101 LEU A C 1
ATOM 831 O O . LEU A 1 101 ? -27.955 24.583 14.173 1.00 95.94 101 LEU A O 1
ATOM 835 N N . GLU A 1 102 ? -25.788 24.023 14.199 1.00 94.00 102 GLU A N 1
ATOM 836 C CA . GLU A 1 102 ? -25.321 25.387 14.460 1.00 94.00 102 GLU A CA 1
ATOM 837 C C . GLU A 1 102 ? -25.495 26.302 13.243 1.00 94.00 102 GLU A C 1
ATOM 839 O O . GLU A 1 102 ? -25.930 27.438 13.414 1.00 94.00 102 GLU A O 1
ATOM 844 N N . ARG A 1 103 ? -25.244 25.805 12.022 1.00 91.50 103 ARG A N 1
ATOM 845 C CA . ARG A 1 103 ? -25.482 26.562 10.777 1.00 91.50 103 ARG A CA 1
ATOM 846 C C . ARG A 1 103 ? -26.960 26.856 10.528 1.00 91.50 103 ARG A C 1
ATOM 848 O O . ARG A 1 103 ? -27.268 27.889 9.955 1.00 91.50 103 ARG A O 1
ATOM 855 N N . GLU A 1 104 ? -27.866 25.972 10.938 1.00 88.00 104 GLU A N 1
ATOM 856 C CA . GLU A 1 104 ? -29.317 26.200 10.824 1.00 88.00 104 GLU A CA 1
ATOM 857 C C . GLU A 1 104 ? -29.850 27.222 11.845 1.00 88.00 104 GLU A C 1
ATOM 859 O O . GLU A 1 104 ? -30.954 27.738 11.680 1.00 88.00 104 GLU A O 1
ATOM 864 N N . ARG A 1 105 ? -29.089 27.518 12.910 1.00 82.62 105 ARG A N 1
ATOM 865 C CA . ARG A 1 105 ? -29.459 28.501 13.945 1.00 82.62 105 ARG A CA 1
ATOM 866 C C . ARG A 1 105 ? -28.999 29.931 13.643 1.00 82.62 105 ARG A C 1
ATOM 868 O O . ARG A 1 105 ? -29.442 30.838 14.350 1.00 82.62 105 ARG A O 1
ATOM 875 N N . THR A 1 106 ? -28.111 30.123 12.669 1.00 61.16 106 THR A N 1
ATOM 876 C CA . THR A 1 106 ? -27.626 31.430 12.183 1.00 61.16 106 THR A CA 1
ATOM 877 C C . THR A 1 106 ? -28.372 31.869 10.940 1.00 61.16 106 THR A C 1
ATOM 879 O O . THR A 1 106 ? -28.760 33.055 10.890 1.00 61.16 106 THR A O 1
#

Sequence (106 aa):
MFAGYLYCSDCGAHLNYKYTHDNPDNHYFSCRNKRANNGLCAKTHHIRVDIITDIVTRHLSKILCFAALFEDEFVKIVVDEHYKRIQLQQRKNQIALHEALERERT

pLDDT: mean 91.41, std 9.21, range [55.94, 98.19]

Nearest PDB structures (foldseek):
  7s07-assembly1_B  TM=3.942E-01  e=7.148E+00  human gammaherpesvirus 4

Secondary structure (DSSP, 8-state):
--TTT-B-TTT-PBEEEEE-SS-TT-EEEEETT-SGGGSS-SS--EEEHHHHHHHHHHHHHHHHHHHHH-HHHHHHHHHHHHHHHHHHHHHHHHHHHHHHHHHHT-

Solvent-accessible surface area (backbone atoms only — not comparable to full-atom values): 6100 Å² total; per-residue (Å²): 135,67,75,86,76,43,61,33,91,80,65,65,41,52,33,44,82,46,65,39,91,93,44,69,87,52,39,28,34,30,33,74,55,39,52,74,88,69,79,58,30,96,56,78,49,67,49,49,48,67,61,52,50,51,53,52,49,55,50,50,52,51,53,52,51,46,39,73,77,36,48,71,61,41,51,50,53,54,50,54,52,49,52,52,52,51,54,53,50,51,52,53,51,51,52,53,51,51,56,50,57,54,61,75,73,108